Protein AF-A0A4U6C755-F1 (afdb_monomer_lite)

Radius of gyration: 16.99 Å; chains: 1; bounding box: 38×39×52 Å

Secondary structure (DSSP, 8-state):
-TTTTTEEEEEEE--SSHHHHHHHHS-BPPPPPPTT--HHHHHHHHHH-SB-HHHHHHT-S---GGGEEEEES-SSSSSS--HHHHHHHS-HHHHHHHHHHPPTT--EEEEEEGGGGTT--------SSEEEEEEEEPP-

pLDDT: mean 92.5, std 9.1, range [49.5, 98.38]

Structure (mmCIF, N/CA/C/O backbone):
data_AF-A0A4U6C755-F1
#
_entry.id   AF-A0A4U6C755-F1
#
loop_
_atom_site.group_PDB
_atom_site.id
_atom_site.type_symbol
_atom_site.label_atom_id
_atom_site.label_alt_id
_atom_site.label_comp_id
_atom_site.label_asym_id
_atom_site.label_entity_id
_atom_site.label_seq_id
_atom_site.pdbx_PDB_ins_code
_atom_site.Cartn_x
_atom_site.Cartn_y
_atom_site.Cartn_z
_atom_site.occupancy
_atom_site.B_iso_or_equiv
_atom_site.auth_seq_id
_atom_site.auth_comp_id
_atom_site.auth_asym_id
_atom_site.auth_atom_id
_atom_site.pdbx_PDB_model_num
ATOM 1 N N . MET A 1 1 ? 6.845 -23.667 -3.509 1.00 51.22 1 MET A N 1
ATOM 2 C CA . MET A 1 1 ? 6.784 -23.102 -2.150 1.00 51.22 1 MET A CA 1
ATOM 3 C C . MET A 1 1 ? 7.881 -22.062 -1.894 1.00 51.22 1 MET A C 1
ATOM 5 O O . MET A 1 1 ? 7.544 -21.014 -1.381 1.00 51.22 1 MET A O 1
ATOM 9 N N . GLU A 1 2 ? 9.146 -22.249 -2.308 1.00 49.50 2 GLU A N 1
ATOM 10 C CA . GLU A 1 2 ? 10.167 -21.173 -2.190 1.00 49.50 2 GLU A CA 1
ATOM 11 C C . GLU A 1 2 ? 9.994 -20.023 -3.203 1.00 49.50 2 GLU A C 1
ATOM 13 O O . GLU A 1 2 ? 10.245 -18.870 -2.881 1.00 49.50 2 GLU A O 1
ATOM 18 N N . ALA A 1 3 ? 9.504 -20.301 -4.416 1.00 53.12 3 ALA A N 1
ATOM 19 C CA . ALA A 1 3 ? 9.386 -19.285 -5.469 1.00 53.12 3 ALA A CA 1
ATOM 20 C C . ALA A 1 3 ? 8.315 -18.199 -5.214 1.00 53.12 3 ALA A C 1
ATOM 22 O O . ALA A 1 3 ? 8.362 -17.148 -5.850 1.00 53.12 3 ALA A O 1
ATOM 23 N N . GLU A 1 4 ? 7.355 -18.450 -4.320 1.00 57.19 4 GLU A N 1
ATOM 24 C CA . GLU A 1 4 ? 6.281 -17.507 -3.956 1.00 57.19 4 GLU A CA 1
ATOM 25 C C . GLU A 1 4 ? 6.714 -16.560 -2.829 1.00 57.19 4 GLU A C 1
ATOM 27 O O . GLU A 1 4 ? 6.263 -15.421 -2.769 1.00 57.19 4 GLU A O 1
ATOM 32 N N . LEU A 1 5 ? 7.703 -16.959 -2.018 1.00 61.22 5 LEU A N 1
ATOM 33 C CA . LEU A 1 5 ? 8.308 -16.128 -0.967 1.00 61.22 5 LEU A CA 1
ATOM 34 C C . LEU A 1 5 ? 9.158 -14.970 -1.505 1.00 61.22 5 LEU A C 1
ATOM 36 O O . LEU A 1 5 ? 9.731 -14.225 -0.719 1.00 61.22 5 LEU A O 1
ATOM 40 N N . HIS A 1 6 ? 9.229 -14.799 -2.822 1.00 80.38 6 HIS A N 1
ATOM 41 C CA . HIS A 1 6 ? 9.891 -13.672 -3.472 1.00 80.38 6 HIS A CA 1
ATOM 42 C C . HIS A 1 6 ? 8.951 -12.915 -4.412 1.00 80.38 6 HIS A C 1
ATOM 44 O O . HIS A 1 6 ? 9.419 -12.099 -5.201 1.00 80.38 6 HIS A O 1
ATOM 50 N N . ARG A 1 7 ? 7.640 -13.187 -4.383 1.00 93.25 7 ARG A N 1
ATOM 51 C CA . ARG A 1 7 ? 6.689 -12.447 -5.213 1.00 93.25 7 ARG A CA 1
ATOM 52 C C . ARG A 1 7 ? 6.324 -11.111 -4.564 1.00 93.25 7 ARG A C 1
ATOM 54 O O . ARG A 1 7 ? 6.053 -11.035 -3.364 1.00 93.25 7 ARG A O 1
ATOM 61 N N . LEU A 1 8 ? 6.311 -10.072 -5.394 1.00 96.25 8 LEU A N 1
ATOM 62 C CA . LEU A 1 8 ? 5.907 -8.712 -5.066 1.00 96.25 8 LEU A CA 1
ATOM 63 C C . LEU A 1 8 ? 4.718 -8.318 -5.943 1.00 96.25 8 LEU A C 1
ATOM 65 O O . LEU A 1 8 ? 4.760 -8.472 -7.162 1.00 96.25 8 LEU A O 1
ATOM 69 N N . HIS A 1 9 ? 3.675 -7.780 -5.330 1.00 97.31 9 HIS A N 1
ATOM 70 C CA . HIS A 1 9 ? 2.558 -7.143 -6.011 1.00 97.31 9 HIS A CA 1
ATOM 71 C C . HIS A 1 9 ? 2.781 -5.640 -6.012 1.00 97.31 9 HIS A C 1
ATOM 73 O O . HIS A 1 9 ? 3.003 -5.042 -4.961 1.00 97.31 9 HIS A O 1
ATOM 79 N N . VAL A 1 10 ? 2.743 -5.035 -7.195 1.00 98.31 10 VAL A N 1
ATOM 80 C CA . VAL A 1 10 ? 3.083 -3.621 -7.366 1.00 98.31 10 VAL A CA 1
ATOM 81 C C . VAL A 1 10 ? 1.844 -2.833 -7.729 1.00 98.31 10 VAL A C 1
ATOM 83 O O . VAL A 1 10 ? 1.103 -3.204 -8.645 1.00 98.31 10 VAL A O 1
ATOM 86 N N . PHE A 1 11 ? 1.668 -1.712 -7.038 1.00 98.38 11 PHE A N 1
ATOM 87 C CA . PHE A 1 11 ? 0.682 -0.707 -7.375 1.00 98.38 11 PHE A CA 1
ATOM 88 C C . PHE A 1 11 ? 1.317 0.659 -7.575 1.00 98.38 11 PHE A C 1
ATOM 90 O O . PHE A 1 11 ? 2.351 0.993 -6.990 1.00 98.38 11 PHE A O 1
ATOM 97 N N . LEU A 1 12 ? 0.627 1.466 -8.373 1.00 98.19 12 LEU A N 1
ATOM 98 C CA . LEU A 1 12 ? 0.895 2.881 -8.558 1.00 98.19 12 LEU A CA 1
ATOM 99 C C . LEU A 1 12 ? -0.279 3.696 -8.039 1.00 98.19 12 LEU A C 1
ATOM 101 O O . LEU A 1 12 ? -1.433 3.363 -8.299 1.00 98.19 12 LEU A O 1
ATOM 105 N N . ALA A 1 13 ? 0.018 4.790 -7.355 1.00 97.62 13 ALA A N 1
ATOM 106 C CA . ALA A 1 13 ? -0.990 5.706 -6.845 1.00 97.62 13 ALA A CA 1
ATOM 107 C C . ALA A 1 13 ? -0.530 7.164 -6.966 1.00 97.62 13 ALA A C 1
ATOM 109 O O . ALA A 1 13 ? 0.628 7.459 -7.298 1.00 97.62 13 ALA A O 1
ATOM 110 N N . SER A 1 14 ? -1.468 8.069 -6.705 1.00 96.81 14 SER A N 1
ATOM 111 C CA . SER A 1 14 ? -1.259 9.513 -6.737 1.00 96.81 14 SER A CA 1
ATOM 112 C C . SER A 1 14 ? -1.757 10.120 -5.430 1.00 96.81 14 SER A C 1
ATOM 114 O O . SER A 1 14 ? -2.960 10.138 -5.183 1.00 96.81 14 SER A O 1
ATOM 116 N N . PHE A 1 15 ? -0.843 10.651 -4.620 1.00 95.88 15 PHE A N 1
ATOM 117 C CA . PHE A 1 15 ? -1.162 11.305 -3.346 1.00 95.88 15 PHE A CA 1
ATOM 118 C C . PHE A 1 15 ? -0.603 12.725 -3.293 1.00 95.88 15 PHE A C 1
ATOM 120 O O . PHE A 1 15 ? 0.451 12.999 -3.866 1.00 95.88 15 PHE A O 1
ATOM 127 N N . ALA A 1 16 ? -1.282 13.643 -2.603 1.00 94.62 16 ALA A N 1
ATOM 128 C CA . ALA A 1 16 ? -0.829 15.032 -2.511 1.00 94.62 16 ALA A CA 1
ATOM 129 C C . ALA A 1 16 ? 0.465 15.174 -1.687 1.00 94.62 16 ALA A C 1
ATOM 131 O O . ALA A 1 16 ? 1.295 16.030 -1.996 1.00 94.62 16 ALA A O 1
ATOM 132 N N . SER A 1 17 ? 0.660 14.308 -0.692 1.00 94.00 17 SER A N 1
ATOM 133 C CA . SER A 1 17 ? 1.847 14.269 0.160 1.00 94.00 17 SER A CA 1
ATOM 134 C C . SER A 1 17 ? 2.218 12.841 0.573 1.00 94.00 17 SER A C 1
ATOM 136 O O . SER A 1 17 ? 1.414 11.917 0.445 1.00 94.00 17 SER A O 1
ATOM 138 N N . GLU A 1 18 ? 3.432 12.670 1.103 1.00 94.19 18 GLU A N 1
ATOM 139 C CA . GLU A 1 18 ? 3.870 11.414 1.725 1.00 94.19 18 GLU A CA 1
ATOM 140 C C . GLU A 1 18 ? 2.974 11.026 2.907 1.00 94.19 18 GLU A C 1
ATOM 142 O O . GLU A 1 18 ? 2.614 9.861 3.046 1.00 94.19 18 GLU A O 1
ATOM 147 N N . ALA A 1 19 ? 2.538 12.007 3.704 1.00 95.19 19 ALA A N 1
ATOM 148 C CA . ALA A 1 19 ? 1.628 11.776 4.820 1.00 95.19 19 ALA A CA 1
ATOM 149 C C . ALA A 1 19 ? 0.281 11.201 4.355 1.00 95.19 19 ALA A C 1
ATOM 151 O O . ALA A 1 19 ? -0.238 10.291 4.994 1.00 95.19 19 ALA A O 1
ATOM 152 N N . ASP A 1 20 ? -0.258 11.676 3.227 1.00 96.38 20 ASP A N 1
ATOM 153 C CA . ASP A 1 20 ? -1.500 11.132 2.661 1.00 96.38 20 ASP A CA 1
ATOM 154 C C . ASP A 1 20 ? -1.307 9.703 2.135 1.00 96.38 20 ASP A C 1
ATOM 156 O O . ASP A 1 20 ? -2.196 8.865 2.285 1.00 96.38 20 ASP A O 1
ATOM 160 N N . ALA A 1 21 ? -0.145 9.415 1.537 1.00 96.38 21 ALA A N 1
ATOM 161 C CA . ALA A 1 21 ? 0.189 8.071 1.078 1.00 96.38 21 ALA A CA 1
ATOM 162 C C . ALA A 1 21 ? 0.252 7.092 2.257 1.00 96.38 21 ALA A C 1
ATOM 164 O O . ALA A 1 21 ? -0.423 6.067 2.226 1.00 96.38 21 ALA A O 1
ATOM 165 N N . VAL A 1 22 ? 0.984 7.450 3.315 1.00 95.69 22 VAL A N 1
ATOM 166 C CA . VAL A 1 22 ? 1.106 6.662 4.553 1.00 95.69 22 VAL A CA 1
ATOM 167 C C . VAL A 1 22 ? -0.248 6.491 5.244 1.00 95.69 22 VAL A C 1
ATOM 169 O O . VAL A 1 22 ? -0.612 5.382 5.627 1.00 95.69 22 VAL A O 1
ATOM 172 N N . ALA A 1 23 ? -1.046 7.559 5.350 1.00 96.88 23 ALA A N 1
ATOM 173 C CA . ALA A 1 23 ? -2.380 7.495 5.947 1.00 96.88 23 ALA A CA 1
ATOM 174 C C . ALA A 1 23 ? -3.308 6.508 5.218 1.00 96.88 23 ALA A C 1
ATOM 176 O O . ALA A 1 23 ? -4.183 5.894 5.831 1.00 96.88 23 ALA A O 1
ATOM 177 N N . PHE A 1 24 ? -3.119 6.352 3.906 1.00 97.69 24 PHE A N 1
ATOM 178 C CA . PHE A 1 24 ? -3.868 5.400 3.102 1.00 97.69 24 PHE A CA 1
ATOM 179 C C . PHE A 1 24 ? -3.346 3.962 3.250 1.00 97.69 24 PHE A C 1
ATOM 181 O O . PHE A 1 24 ? -4.144 3.034 3.432 1.00 97.69 24 PHE A O 1
ATOM 188 N N . THR A 1 25 ? -2.029 3.767 3.148 1.00 97.06 25 THR A N 1
ATOM 189 C CA . THR A 1 25 ? -1.389 2.445 3.051 1.00 97.06 25 THR A CA 1
ATOM 190 C C . THR A 1 25 ? -1.106 1.778 4.388 1.00 97.06 25 THR A C 1
ATOM 192 O O . THR A 1 25 ? -0.933 0.559 4.406 1.00 97.06 25 THR A O 1
ATOM 195 N N . GLU A 1 26 ? -1.125 2.515 5.497 1.00 95.44 26 GLU A N 1
ATOM 196 C CA . GLU A 1 26 ? -0.835 2.002 6.837 1.00 95.44 26 GLU A CA 1
ATOM 197 C C . GLU A 1 26 ? -2.052 2.049 7.770 1.00 95.44 26 GLU A C 1
ATOM 199 O O . GLU A 1 26 ? -3.020 2.786 7.559 1.00 95.44 26 GLU A O 1
ATOM 204 N N . LYS A 1 27 ? -1.988 1.253 8.844 1.00 95.25 27 LYS A N 1
ATOM 205 C CA . LYS A 1 27 ? -2.990 1.252 9.917 1.00 95.25 27 LYS A CA 1
ATOM 206 C C . LYS A 1 27 ? -2.952 2.581 10.668 1.00 95.25 27 LYS A C 1
ATOM 208 O O . LYS A 1 27 ? -1.915 2.956 11.209 1.00 95.25 27 LYS A O 1
ATOM 213 N N . GLN A 1 28 ? -4.103 3.233 10.770 1.00 95.44 28 GLN A N 1
ATOM 214 C CA . GLN A 1 28 ? -4.280 4.449 11.552 1.00 95.44 28 GLN A CA 1
ATOM 215 C C . GLN A 1 28 ? -4.951 4.101 12.877 1.00 95.44 28 GLN A C 1
ATOM 217 O O . GLN A 1 28 ? -6.092 3.632 12.900 1.00 95.44 28 GLN A O 1
ATOM 222 N N . TRP A 1 29 ? -4.211 4.321 13.963 1.00 95.44 29 TRP A N 1
ATOM 223 C CA . TRP A 1 29 ? -4.651 4.047 15.325 1.00 95.44 29 TRP A CA 1
ATOM 224 C C . TRP A 1 29 ? -5.184 5.318 15.979 1.00 95.44 29 TRP A C 1
ATOM 226 O O . TRP A 1 29 ? -4.470 6.313 16.113 1.00 95.44 29 TRP A O 1
ATOM 236 N N . GLU A 1 30 ? -6.433 5.275 16.415 1.00 94.31 30 GLU A N 1
ATOM 237 C CA . GLU A 1 30 ? -6.999 6.273 17.312 1.00 94.31 30 GLU A CA 1
ATOM 238 C C . GLU A 1 30 ? -6.494 6.045 18.747 1.00 94.31 30 GLU A C 1
ATOM 240 O O . GLU A 1 30 ? -6.269 4.892 19.135 1.00 94.31 30 GLU A O 1
ATOM 245 N N . PRO A 1 31 ? -6.338 7.113 19.553 1.00 94.75 31 PRO A N 1
ATOM 246 C CA . PRO A 1 31 ? -6.049 6.983 20.975 1.00 94.75 31 PRO A CA 1
ATOM 247 C C . PRO A 1 31 ? -7.091 6.107 21.665 1.00 94.75 31 PRO A C 1
ATOM 249 O O . PRO A 1 31 ? -8.282 6.214 21.370 1.00 94.75 31 PRO A O 1
ATOM 252 N N . GLU A 1 32 ? -6.633 5.262 22.583 1.00 95.81 32 GLU A N 1
ATOM 253 C CA . GLU A 1 32 ? -7.522 4.474 23.430 1.00 95.81 32 GLU A CA 1
ATOM 254 C C . GLU A 1 32 ? -8.401 5.409 24.281 1.00 95.81 32 GLU A C 1
ATOM 256 O O . GLU A 1 32 ? -7.893 6.419 24.790 1.00 95.81 32 GLU A O 1
ATOM 261 N N . PRO A 1 33 ? -9.711 5.124 24.417 1.00 95.25 33 PRO A N 1
ATOM 262 C CA . PRO A 1 33 ? -10.579 5.862 25.324 1.00 95.25 33 PRO A CA 1
ATOM 263 C C . PRO A 1 33 ? -1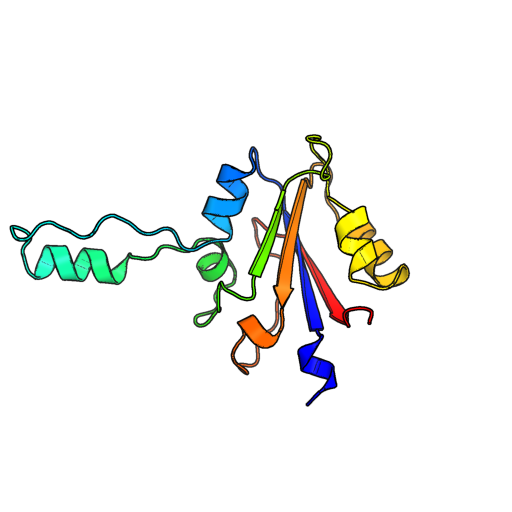0.041 5.845 26.764 1.00 95.25 33 PRO A C 1
ATOM 265 O O . PRO A 1 33 ? -9.394 4.889 27.185 1.00 95.25 33 PRO A O 1
ATOM 268 N N . GLY A 1 34 ? -10.306 6.913 27.523 1.00 95.12 34 GLY A N 1
ATOM 269 C CA . GLY A 1 34 ? -9.914 7.000 28.933 1.00 95.12 34 GLY A CA 1
ATOM 270 C C . GLY A 1 34 ? -10.643 5.984 29.818 1.00 95.12 34 GLY A C 1
ATOM 271 O O . GLY A 1 34 ? -11.642 5.393 29.413 1.00 95.12 34 GLY A O 1
ATOM 272 N N . GLU A 1 35 ? -10.174 5.815 31.058 1.00 93.19 35 GLU A N 1
ATOM 273 C CA . GLU A 1 35 ? -10.770 4.888 32.039 1.00 93.19 35 GLU A CA 1
ATOM 274 C C . GLU A 1 35 ? -12.235 5.222 32.376 1.00 93.19 35 GLU A C 1
ATOM 276 O O . GLU A 1 35 ? -12.970 4.383 32.895 1.00 93.19 35 GLU A O 1
ATOM 281 N N . GLU A 1 36 ? -12.663 6.455 32.106 1.00 95.94 36 GLU A N 1
ATOM 282 C CA . GLU A 1 36 ? -14.034 6.926 32.279 1.00 95.94 36 GLU A CA 1
ATOM 283 C C . GLU A 1 36 ? -15.002 6.510 31.159 1.00 95.94 36 GLU A C 1
ATOM 285 O O . GLU A 1 36 ? -16.205 6.741 31.302 1.00 95.94 36 GLU A O 1
ATOM 290 N N . ALA A 1 37 ? -14.503 5.935 30.060 1.00 94.69 37 ALA A N 1
ATOM 291 C CA . ALA A 1 37 ? -15.336 5.483 28.953 1.00 94.69 37 ALA A CA 1
ATOM 292 C C . ALA A 1 37 ? -16.227 4.308 29.375 1.00 94.69 37 ALA A C 1
ATOM 294 O O . ALA A 1 37 ? -15.821 3.407 30.110 1.00 94.69 37 ALA A O 1
ATOM 295 N N . SER A 1 38 ? -17.461 4.308 28.885 1.00 96.56 38 SER A N 1
ATOM 296 C CA . SER A 1 38 ? -18.362 3.171 29.035 1.00 96.56 38 SER A CA 1
ATOM 297 C C . SER A 1 38 ? -17.929 1.986 28.166 1.00 96.56 38 SER A C 1
ATOM 299 O O . SER A 1 38 ? -17.279 2.153 27.133 1.00 96.56 38 SER A O 1
ATOM 301 N N . ASP A 1 39 ? -18.376 0.782 28.535 1.00 96.50 39 ASP A N 1
ATOM 302 C CA . ASP A 1 39 ? -18.149 -0.434 27.742 1.00 96.50 39 ASP A CA 1
ATOM 303 C C . ASP A 1 39 ? -18.654 -0.288 26.289 1.00 96.50 39 ASP A C 1
ATOM 305 O O . ASP A 1 39 ? -18.051 -0.820 25.361 1.00 96.50 39 ASP A O 1
ATOM 309 N N . GLU A 1 40 ? -19.750 0.453 26.072 1.00 96.81 40 GLU A N 1
ATOM 310 C CA . GLU A 1 40 ? -20.314 0.706 24.737 1.00 96.81 40 GLU A CA 1
ATOM 311 C C . GLU A 1 40 ? -19.425 1.639 23.900 1.00 96.81 40 GLU A C 1
ATOM 313 O O . GLU A 1 40 ? -19.212 1.400 22.706 1.00 96.81 40 GLU A O 1
ATOM 318 N N . GLU A 1 41 ? -18.866 2.679 24.524 1.00 95.62 41 GLU A N 1
ATOM 319 C CA . GLU A 1 41 ? -17.908 3.578 23.877 1.00 95.62 41 GLU A CA 1
ATOM 320 C C . GLU A 1 41 ? -16.620 2.836 23.511 1.00 95.62 41 GLU A C 1
ATOM 322 O O . GLU A 1 41 ? -16.118 2.998 22.395 1.00 95.62 41 GLU A O 1
ATOM 327 N N . TYR A 1 42 ? -16.126 1.977 24.408 1.00 95.44 42 TYR A N 1
ATOM 328 C CA . TYR A 1 42 ? -14.934 1.169 24.161 1.00 95.44 42 TYR A CA 1
ATOM 329 C C . TYR A 1 42 ? -15.160 0.166 23.020 1.00 95.44 42 TYR A C 1
ATOM 331 O O . TYR A 1 42 ? -14.378 0.132 22.072 1.00 95.44 42 TYR A O 1
ATOM 339 N N . ALA A 1 43 ? -16.277 -0.570 23.027 1.00 96.19 43 ALA A N 1
ATOM 340 C CA . ALA A 1 43 ? -16.612 -1.520 21.963 1.00 96.19 43 ALA A CA 1
ATOM 341 C C . ALA A 1 43 ? -16.773 -0.841 20.589 1.00 96.19 43 ALA A C 1
ATOM 343 O O . ALA A 1 43 ? -16.337 -1.369 19.567 1.00 96.19 43 ALA A O 1
ATOM 344 N N . THR A 1 44 ? -17.363 0.359 20.552 1.00 95.62 44 THR A N 1
ATOM 345 C CA . THR A 1 44 ? -17.487 1.148 19.313 1.00 95.62 44 THR A CA 1
ATOM 346 C C . THR A 1 44 ? -16.124 1.622 18.801 1.00 95.62 44 THR A C 1
ATOM 348 O O . THR A 1 44 ? -15.913 1.728 17.591 1.00 95.62 44 THR A O 1
ATOM 351 N N . TRP A 1 45 ? -15.189 1.932 19.702 1.00 96.12 45 TRP A N 1
ATOM 352 C CA . TRP A 1 45 ? -13.810 2.250 19.340 1.00 96.12 45 TRP A CA 1
ATOM 353 C C . TRP A 1 45 ? -13.066 1.021 18.802 1.00 96.12 45 TRP A C 1
ATOM 355 O O . TRP A 1 45 ? -12.428 1.135 17.757 1.00 96.12 45 TRP A O 1
ATOM 365 N N . GLU A 1 46 ? -13.210 -0.151 19.427 1.00 95.12 46 GLU A N 1
ATOM 366 C CA . GLU A 1 46 ? -12.600 -1.403 18.948 1.00 95.12 4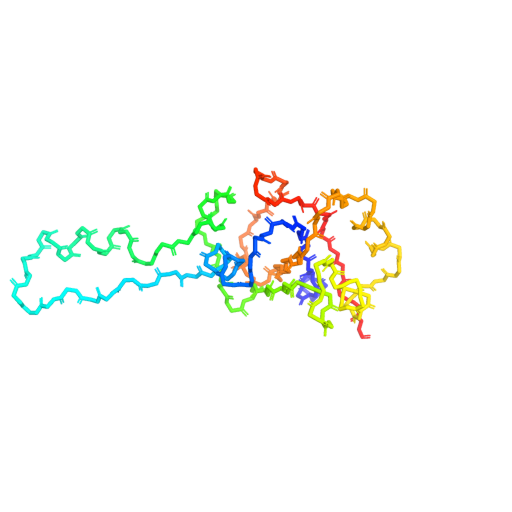6 GLU A CA 1
ATOM 367 C C . GLU A 1 46 ? -13.090 -1.794 17.546 1.00 95.12 46 GLU A C 1
ATOM 369 O O . GLU A 1 46 ? -12.295 -2.230 16.716 1.00 95.12 46 GLU A O 1
ATOM 374 N N . ASP A 1 47 ? -14.377 -1.600 17.242 1.00 94.00 47 ASP A N 1
ATOM 375 C CA . ASP A 1 47 ? -14.947 -1.956 15.932 1.00 94.00 47 ASP A CA 1
ATOM 376 C C . ASP A 1 47 ? -14.358 -1.126 14.774 1.00 94.00 47 ASP A C 1
ATOM 378 O O . ASP A 1 47 ? -14.219 -1.611 13.648 1.00 94.00 47 ASP A O 1
ATOM 382 N N . ARG A 1 48 ? -13.960 0.126 15.044 1.00 92.81 48 ARG A N 1
ATOM 383 C CA . ARG A 1 48 ? -13.424 1.051 14.027 1.00 92.81 48 ARG A CA 1
ATOM 384 C C . ARG A 1 48 ? -11.901 1.209 14.044 1.00 92.81 48 ARG A C 1
ATOM 386 O O . ARG A 1 48 ? -11.368 1.823 13.117 1.00 92.81 48 ARG A O 1
ATOM 393 N N . ASN A 1 49 ? -11.207 0.673 15.053 1.00 93.69 49 ASN A N 1
ATOM 394 C CA . ASN A 1 49 ? -9.777 0.888 15.278 1.00 93.69 49 ASN A CA 1
ATOM 395 C C . ASN A 1 49 ? -8.965 -0.430 15.236 1.00 93.69 49 ASN A C 1
ATOM 397 O O . ASN A 1 49 ? -9.267 -1.356 15.983 1.00 93.69 49 ASN A O 1
ATOM 401 N N . PRO A 1 50 ? -7.900 -0.541 14.417 1.00 94.19 50 PRO A N 1
ATOM 402 C CA . PRO A 1 50 ? -7.374 0.481 13.523 1.00 94.19 50 PRO A CA 1
ATOM 403 C C . PRO A 1 50 ? -8.191 0.608 12.241 1.00 94.19 50 PRO A C 1
ATOM 405 O O . PRO A 1 50 ? -8.613 -0.385 11.637 1.00 94.19 50 PRO A O 1
ATOM 408 N N . SER A 1 51 ? -8.308 1.841 11.754 1.00 94.44 51 SER A N 1
ATOM 409 C CA . SER A 1 51 ? -8.766 2.066 10.387 1.00 94.44 51 SER A CA 1
ATOM 410 C C . SER A 1 51 ? -7.614 1.806 9.411 1.00 94.44 51 SER A C 1
ATOM 412 O O . SER A 1 51 ? -6.446 2.050 9.713 1.00 94.44 51 SER A O 1
ATOM 414 N N . TRP A 1 52 ? -7.922 1.255 8.238 1.00 96.06 52 TRP A N 1
ATOM 415 C CA . TRP A 1 52 ? -6.916 1.005 7.206 1.00 96.06 52 TRP A CA 1
ATOM 416 C C . TRP A 1 52 ? -7.550 1.072 5.820 1.00 96.06 52 TRP A C 1
ATOM 418 O O . TRP A 1 52 ? -8.165 0.108 5.355 1.00 96.06 52 TRP A O 1
ATOM 428 N N . LEU A 1 53 ? -7.423 2.231 5.171 1.00 96.69 53 LEU A N 1
ATOM 429 C CA . LEU A 1 53 ? -8.122 2.533 3.920 1.00 96.69 53 LEU A CA 1
ATOM 430 C C . LEU A 1 53 ? -7.716 1.591 2.788 1.00 96.69 53 LEU A C 1
ATOM 432 O O . LEU A 1 53 ? -8.596 1.029 2.140 1.00 96.69 53 LEU A O 1
ATOM 436 N N . MET A 1 54 ? -6.416 1.343 2.606 1.00 97.25 54 MET A N 1
ATOM 437 C CA . MET A 1 54 ? -5.934 0.429 1.571 1.00 97.25 54 MET A CA 1
ATOM 438 C C . MET A 1 54 ? -6.523 -0.977 1.721 1.00 97.25 54 MET A C 1
ATOM 440 O O . MET A 1 54 ? -7.018 -1.541 0.748 1.00 97.25 54 MET A O 1
ATOM 444 N N . ARG A 1 55 ? -6.524 -1.543 2.936 1.00 95.69 55 ARG A N 1
ATOM 445 C CA . ARG A 1 55 ? -7.097 -2.875 3.189 1.00 95.69 55 ARG A CA 1
ATOM 446 C C . ARG A 1 55 ? -8.597 -2.912 2.888 1.00 95.69 55 ARG A C 1
ATOM 448 O O . ARG A 1 55 ? -9.069 -3.848 2.242 1.00 95.69 55 ARG A O 1
ATOM 455 N N . THR A 1 56 ? -9.329 -1.889 3.329 1.00 94.88 56 THR A N 1
ATOM 456 C CA . THR A 1 56 ? -10.763 -1.746 3.049 1.00 94.88 56 THR A CA 1
ATOM 457 C C . THR A 1 56 ? -11.027 -1.664 1.548 1.00 94.88 56 THR A C 1
ATOM 459 O O . THR A 1 56 ? -11.912 -2.352 1.045 1.00 94.88 56 THR A O 1
ATOM 462 N N . GLU A 1 57 ? -10.239 -0.875 0.818 1.00 96.62 57 GLU A N 1
ATOM 463 C CA . GLU A 1 57 ? -10.402 -0.676 -0.623 1.00 96.62 57 GLU A CA 1
ATOM 464 C C . GLU A 1 57 ? -10.046 -1.928 -1.439 1.00 96.62 57 GLU A C 1
ATOM 466 O O . GLU A 1 57 ? -10.716 -2.241 -2.423 1.00 96.62 57 GLU A O 1
ATOM 471 N N . LEU A 1 58 ? -9.046 -2.693 -0.996 1.00 95.50 58 LEU A N 1
ATOM 472 C CA . LEU A 1 58 ? -8.728 -4.008 -1.555 1.00 95.50 58 LEU A CA 1
ATOM 473 C C . LEU A 1 58 ? -9.848 -5.034 -1.318 1.00 95.50 58 LEU A C 1
ATOM 475 O O . LEU A 1 58 ? -9.913 -6.037 -2.026 1.00 95.50 58 LEU A O 1
ATOM 479 N N . GLY A 1 59 ? -10.722 -4.810 -0.332 1.00 94.00 59 GLY A N 1
ATOM 480 C CA . GLY A 1 59 ? -11.773 -5.756 0.043 1.00 94.00 59 GLY A CA 1
ATOM 481 C C . GLY A 1 59 ? -11.223 -7.055 0.634 1.00 94.00 59 GLY A C 1
ATOM 482 O O . GLY A 1 59 ? -11.870 -8.098 0.527 1.00 94.00 59 GLY A O 1
ATOM 483 N N . PHE A 1 60 ? -10.026 -7.011 1.230 1.00 90.50 60 PHE A N 1
ATOM 484 C C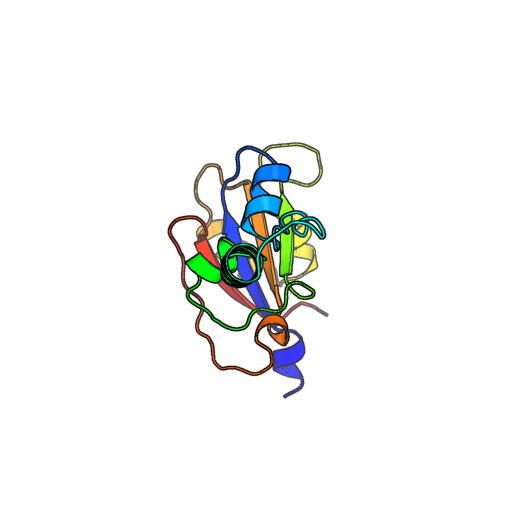A . PHE A 1 60 ? -9.348 -8.187 1.764 1.00 90.50 60 PHE A CA 1
ATOM 485 C C . PHE A 1 60 ? -9.242 -8.135 3.285 1.00 90.50 60 PHE A C 1
ATOM 487 O O . PHE A 1 60 ? -8.784 -7.152 3.863 1.00 90.50 60 PHE A O 1
ATOM 494 N N . THR A 1 61 ? -9.686 -9.193 3.960 1.00 84.88 61 THR A N 1
ATOM 495 C CA . THR A 1 61 ? -9.828 -9.183 5.420 1.00 84.88 61 THR A CA 1
ATOM 496 C C . THR A 1 61 ? -8.496 -9.299 6.149 1.00 84.88 61 THR A C 1
ATOM 498 O O . THR A 1 61 ? -8.335 -8.655 7.186 1.00 84.88 61 THR A O 1
ATOM 501 N N . TYR A 1 62 ? -7.546 -10.062 5.607 1.00 89.81 62 TYR A N 1
ATOM 502 C CA . TYR A 1 62 ? -6.245 -10.313 6.219 1.00 89.81 62 TYR A CA 1
ATOM 503 C C . TYR A 1 62 ? -5.134 -9.657 5.404 1.00 89.81 62 TYR A C 1
ATOM 505 O O . TYR A 1 62 ? -4.814 -10.126 4.329 1.00 89.81 62 TYR A O 1
ATOM 513 N N . LEU A 1 63 ? -4.512 -8.598 5.904 1.00 94.25 63 LEU A N 1
ATOM 514 C CA . LEU A 1 63 ? -3.328 -8.029 5.267 1.00 94.25 63 LEU A CA 1
ATOM 515 C C . LEU A 1 63 ? -2.314 -7.712 6.356 1.00 94.25 63 LEU A C 1
ATOM 517 O O . LEU A 1 63 ? -2.648 -7.033 7.327 1.00 94.25 63 LEU A O 1
ATOM 521 N N . ASP A 1 64 ? -1.100 -8.227 6.227 1.00 94.81 64 ASP A N 1
ATOM 522 C CA . ASP A 1 64 ? -0.032 -7.943 7.178 1.00 94.81 64 ASP A CA 1
ATOM 523 C C . ASP A 1 64 ? 0.746 -6.695 6.741 1.00 94.81 64 ASP A C 1
ATOM 525 O O . ASP A 1 64 ? 1.358 -6.662 5.671 1.00 94.81 64 ASP A O 1
ATOM 529 N N . SER A 1 65 ? 0.677 -5.652 7.571 1.00 93.50 65 SER A N 1
ATOM 530 C CA . SER A 1 65 ? 1.271 -4.338 7.311 1.00 93.50 65 SER A CA 1
ATOM 531 C C . SER A 1 65 ? 2.795 -4.384 7.256 1.00 93.50 65 SER A C 1
ATOM 533 O O . SER A 1 65 ? 3.384 -3.584 6.539 1.00 93.50 65 SER A O 1
ATOM 535 N N . ASP A 1 66 ? 3.429 -5.343 7.936 1.00 94.94 66 ASP A N 1
ATOM 536 C CA . ASP A 1 66 ? 4.895 -5.465 7.979 1.00 94.94 66 ASP A CA 1
ATOM 537 C C . ASP A 1 66 ? 5.494 -5.863 6.615 1.00 94.94 66 ASP A C 1
ATOM 539 O O . ASP A 1 66 ? 6.703 -5.783 6.397 1.00 94.94 66 ASP A O 1
ATOM 543 N N . PHE A 1 67 ? 4.640 -6.299 5.686 1.00 95.25 67 PHE A N 1
ATOM 544 C CA . PHE A 1 67 ? 4.990 -6.739 4.338 1.00 95.25 67 PHE A CA 1
ATOM 545 C C . PHE A 1 67 ? 4.449 -5.808 3.242 1.00 95.25 67 PHE A C 1
ATOM 547 O O . PHE A 1 67 ? 4.422 -6.190 2.066 1.00 95.25 67 PHE A O 1
ATOM 554 N N . VAL A 1 68 ? 4.022 -4.600 3.619 1.00 96.56 68 VAL A N 1
ATOM 555 C CA . VAL A 1 68 ? 3.596 -3.535 2.708 1.00 96.56 68 VAL A CA 1
ATOM 556 C C . VAL A 1 68 ? 4.603 -2.392 2.786 1.00 96.56 68 VAL A C 1
ATOM 558 O O . VAL A 1 68 ? 4.879 -1.871 3.859 1.00 96.56 68 VAL A O 1
ATOM 561 N N . GLU A 1 69 ? 5.128 -1.970 1.642 1.00 97.00 69 GLU A N 1
ATOM 562 C CA . GLU A 1 69 ? 6.028 -0.822 1.542 1.00 97.00 69 GLU A CA 1
ATOM 563 C C . GLU A 1 69 ? 5.364 0.306 0.750 1.00 97.00 69 GLU A C 1
ATOM 565 O O . GLU A 1 69 ? 4.752 0.068 -0.294 1.00 97.00 69 GLU A O 1
ATOM 570 N N . THR A 1 70 ? 5.538 1.542 1.218 1.00 97.12 70 THR A N 1
ATOM 571 C CA . THR A 1 70 ? 5.037 2.757 0.559 1.00 97.12 70 THR A CA 1
ATOM 572 C C . THR A 1 70 ? 6.207 3.662 0.216 1.00 97.12 70 THR A C 1
ATOM 574 O O . THR A 1 70 ? 6.982 4.037 1.090 1.00 97.12 70 THR A O 1
ATOM 577 N N . ILE A 1 71 ? 6.347 4.015 -1.060 1.00 96.62 71 ILE A N 1
ATOM 578 C CA . ILE A 1 71 ? 7.434 4.863 -1.551 1.00 96.62 71 ILE A CA 1
ATOM 579 C C . ILE A 1 71 ? 6.810 6.041 -2.287 1.00 96.62 71 ILE A C 1
ATOM 581 O O . ILE A 1 71 ? 6.416 5.917 -3.449 1.00 96.62 71 ILE A O 1
ATOM 585 N N . TRP A 1 72 ? 6.708 7.175 -1.595 1.00 95.88 72 TRP A N 1
ATOM 586 C CA . TRP A 1 72 ? 6.194 8.424 -2.148 1.00 95.88 72 TRP A CA 1
ATOM 587 C C . TRP A 1 72 ? 7.322 9.283 -2.736 1.00 95.88 72 TRP A C 1
ATOM 589 O O . TRP A 1 72 ? 8.393 9.439 -2.148 1.00 95.88 72 TRP A O 1
ATOM 599 N N . GLY A 1 73 ? 7.066 9.869 -3.903 1.00 93.62 73 GLY A N 1
ATOM 600 C CA . GLY A 1 73 ? 8.027 10.677 -4.644 1.00 93.62 73 GLY A CA 1
ATOM 601 C C . GLY A 1 73 ? 9.120 9.847 -5.316 1.00 93.62 73 GLY A C 1
ATOM 602 O O . GLY A 1 73 ? 9.144 8.619 -5.252 1.00 93.62 73 GLY A O 1
ATOM 603 N N . ASP A 1 74 ? 10.047 10.525 -5.992 1.00 88.38 74 ASP A N 1
ATOM 604 C CA . ASP A 1 74 ? 11.092 9.878 -6.798 1.00 88.38 74 ASP A CA 1
ATOM 605 C C . ASP A 1 74 ? 12.400 9.605 -6.032 1.00 88.38 74 ASP A C 1
ATOM 607 O O . ASP A 1 74 ? 13.401 9.192 -6.620 1.00 88.38 74 ASP A O 1
ATOM 611 N N . GLY A 1 75 ? 12.399 9.837 -4.717 1.00 77.81 75 GLY A N 1
ATOM 612 C CA . GLY A 1 75 ? 13.581 9.755 -3.857 1.00 77.81 75 GLY A CA 1
ATOM 613 C C . GLY A 1 75 ? 14.493 10.989 -3.899 1.00 77.81 75 GLY A C 1
ATOM 614 O O . GLY A 1 75 ? 15.480 11.022 -3.169 1.00 77.81 75 GLY A O 1
ATOM 615 N N . GLU A 1 76 ? 14.173 12.007 -4.705 1.00 78.38 76 GLU A N 1
ATOM 616 C CA . GLU A 1 76 ? 14.885 13.296 -4.769 1.00 78.38 76 GLU A CA 1
ATOM 617 C C . GLU A 1 76 ? 13.984 14.476 -4.358 1.00 78.38 76 GLU A C 1
ATOM 619 O O . GLU A 1 76 ? 14.295 15.637 -4.621 1.00 78.38 76 GLU A O 1
ATOM 624 N N . GLY A 1 77 ? 12.851 14.186 -3.709 1.00 68.69 77 GLY A N 1
ATOM 625 C CA . GLY A 1 77 ? 11.877 15.190 -3.276 1.00 68.69 77 GLY A CA 1
ATOM 626 C C . GLY A 1 77 ? 11.021 15.760 -4.410 1.00 68.69 77 GLY A C 1
ATOM 627 O O . GLY A 1 77 ? 10.412 16.816 -4.234 1.00 68.69 77 GLY A O 1
ATOM 628 N N . ARG A 1 78 ? 10.970 15.098 -5.578 1.00 75.56 78 ARG A N 1
ATOM 629 C CA . ARG A 1 78 ? 10.119 15.513 -6.702 1.00 75.56 78 ARG A CA 1
ATOM 630 C C . ARG A 1 78 ? 8.867 14.647 -6.804 1.00 75.56 78 ARG A C 1
ATOM 632 O O . ARG A 1 78 ? 8.851 13.471 -6.442 1.00 75.56 78 ARG A O 1
ATOM 639 N N . SER A 1 79 ? 7.820 15.245 -7.367 1.00 75.00 79 SER A N 1
ATOM 640 C CA . SER A 1 79 ? 6.548 14.590 -7.670 1.00 75.00 79 SER A CA 1
ATOM 641 C C . SER A 1 79 ? 6.702 13.664 -8.881 1.00 75.00 79 SER A C 1
ATOM 643 O O . SER A 1 79 ? 6.510 14.075 -10.025 1.00 75.00 79 SER A O 1
ATOM 645 N N . GLY A 1 80 ? 7.081 12.416 -8.633 1.00 90.62 80 GLY A N 1
ATOM 646 C CA . GLY A 1 80 ? 7.176 11.370 -9.645 1.00 90.62 80 GLY A CA 1
ATOM 647 C C . GLY A 1 80 ? 7.355 10.004 -8.998 1.00 90.62 80 GLY A C 1
ATOM 648 O O . GLY A 1 80 ? 7.694 9.911 -7.828 1.00 90.62 80 GLY A O 1
ATOM 649 N N . VAL A 1 81 ? 7.098 8.936 -9.746 1.00 95.56 81 VAL A N 1
ATOM 650 C CA . VAL A 1 81 ? 7.286 7.563 -9.258 1.00 95.56 81 VAL A CA 1
ATOM 651 C C . VAL A 1 81 ? 8.782 7.249 -9.132 1.00 95.56 81 VAL A C 1
ATOM 653 O O . VAL A 1 81 ? 9.551 7.509 -10.063 1.00 95.56 81 VAL A O 1
ATOM 656 N N . ASN A 1 82 ? 9.199 6.618 -8.029 1.00 96.38 82 ASN A N 1
ATOM 657 C CA . ASN A 1 82 ? 10.577 6.155 -7.836 1.00 96.38 82 ASN A CA 1
ATOM 658 C C . ASN A 1 82 ? 10.911 4.907 -8.673 1.00 96.38 82 ASN A C 1
ATOM 660 O O . ASN A 1 82 ? 11.112 3.804 -8.163 1.00 96.38 82 ASN A O 1
ATOM 664 N N . TRP A 1 83 ? 11.018 5.071 -9.989 1.00 95.44 83 TRP A N 1
ATOM 665 C CA . TRP A 1 83 ? 11.353 3.965 -10.889 1.00 95.44 83 TRP A CA 1
ATOM 666 C C . TRP A 1 83 ? 12.720 3.339 -10.615 1.00 95.44 83 TRP A C 1
ATOM 668 O O . TRP A 1 83 ? 12.933 2.180 -10.955 1.00 95.44 83 TRP A O 1
ATOM 678 N N . ARG A 1 84 ? 13.649 4.097 -10.020 1.00 95.31 84 ARG A N 1
ATOM 679 C CA . ARG A 1 84 ? 14.962 3.580 -9.627 1.00 95.31 84 ARG A CA 1
ATOM 680 C C . ARG A 1 84 ? 14.831 2.567 -8.494 1.00 95.31 84 ARG A C 1
ATOM 682 O O . ARG A 1 84 ? 15.513 1.550 -8.530 1.00 95.31 84 ARG A O 1
ATOM 689 N N . TYR A 1 85 ? 13.944 2.827 -7.533 1.00 95.56 85 TYR A N 1
ATOM 690 C CA . TYR A 1 85 ? 13.616 1.870 -6.481 1.00 95.56 85 TYR A CA 1
ATOM 691 C C . TYR A 1 85 ? 13.018 0.596 -7.072 1.00 95.56 85 TYR A C 1
ATOM 693 O O . TYR A 1 85 ? 13.536 -0.490 -6.830 1.00 95.56 85 TYR A O 1
ATOM 701 N N . LEU A 1 86 ? 12.006 0.728 -7.935 1.00 96.19 86 LEU A N 1
ATOM 702 C CA . LEU A 1 86 ? 11.373 -0.436 -8.558 1.00 96.19 86 LEU A CA 1
ATOM 703 C C . LEU A 1 86 ? 12.366 -1.264 -9.393 1.00 96.19 86 LEU A C 1
ATOM 705 O O . LEU A 1 86 ? 12.387 -2.485 -9.289 1.00 96.19 86 LEU A O 1
ATOM 709 N N . ALA A 1 87 ? 13.246 -0.604 -10.152 1.00 96.00 87 ALA A N 1
ATOM 710 C CA . ALA A 1 87 ? 14.295 -1.262 -10.935 1.00 96.00 87 ALA A CA 1
ATOM 711 C C . ALA A 1 87 ? 15.394 -1.925 -10.091 1.00 96.00 87 ALA A C 1
ATOM 713 O O . ALA A 1 87 ? 16.177 -2.705 -10.620 1.00 96.00 87 ALA A O 1
ATOM 714 N N . SER A 1 88 ? 15.475 -1.620 -8.793 1.00 95.00 88 SER A N 1
ATOM 715 C CA . SER A 1 88 ? 16.343 -2.355 -7.866 1.00 95.00 88 SER A CA 1
ATOM 716 C C . SER A 1 88 ? 15.715 -3.665 -7.381 1.00 95.00 88 SER A C 1
ATOM 718 O O . SER A 1 88 ? 16.417 -4.508 -6.828 1.00 95.00 88 SER A O 1
ATOM 720 N N . LEU A 1 89 ? 14.402 -3.832 -7.580 1.00 94.94 89 LEU A N 1
ATOM 721 C CA . LEU A 1 89 ? 13.629 -4.977 -7.108 1.00 94.94 89 LEU A CA 1
ATOM 722 C C . LEU A 1 89 ? 13.228 -5.937 -8.227 1.00 94.94 89 LEU A C 1
ATOM 724 O O . LEU A 1 89 ? 13.076 -7.120 -7.943 1.00 94.94 89 LEU A O 1
ATOM 728 N N . LEU A 1 90 ? 13.008 -5.447 -9.449 1.00 95.62 90 LEU A N 1
ATOM 729 C CA . LEU A 1 90 ? 12.411 -6.208 -10.551 1.00 95.62 90 LEU A CA 1
ATOM 730 C C . LEU A 1 90 ? 13.283 -6.200 -11.809 1.00 95.62 90 LEU A C 1
ATOM 732 O O . LEU A 1 90 ? 14.125 -5.317 -11.991 1.00 95.62 90 LEU A O 1
ATOM 736 N N . ASP A 1 91 ? 13.013 -7.150 -12.704 1.00 95.12 91 ASP A N 1
ATOM 737 C CA . ASP A 1 91 ? 13.629 -7.193 -14.026 1.00 95.12 91 ASP A CA 1
ATOM 738 C C . ASP A 1 91 ? 13.189 -5.996 -14.900 1.00 95.12 91 ASP A C 1
ATOM 740 O O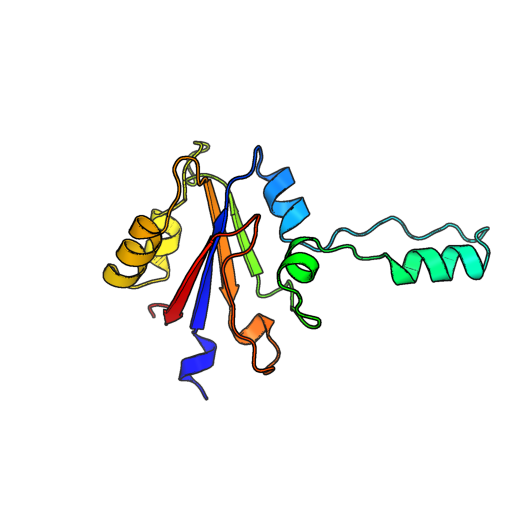 . ASP A 1 91 ? 12.085 -5.465 -14.737 1.00 95.12 91 ASP A O 1
ATOM 744 N N . PRO A 1 92 ? 14.021 -5.547 -15.864 1.00 95.88 92 PRO A N 1
ATOM 745 C CA . PRO A 1 92 ? 13.717 -4.371 -16.682 1.00 95.88 92 PRO A CA 1
ATOM 746 C C . PRO A 1 92 ? 12.390 -4.435 -17.452 1.00 95.88 92 PRO A C 1
ATOM 748 O O . PRO A 1 92 ? 11.743 -3.398 -17.613 1.00 95.88 92 PRO A O 1
ATOM 751 N N . ASP A 1 93 ? 11.983 -5.622 -17.906 1.00 96.44 93 ASP A N 1
ATOM 752 C CA . ASP A 1 93 ? 10.729 -5.815 -18.644 1.00 96.44 93 ASP A CA 1
ATOM 753 C C . ASP A 1 93 ? 9.505 -5.611 -17.731 1.00 96.44 93 ASP A C 1
ATOM 755 O O . ASP A 1 93 ? 8.573 -4.898 -18.105 1.00 96.44 93 ASP A O 1
ATOM 759 N N . ASP A 1 94 ? 9.556 -6.106 -16.490 1.00 96.50 94 ASP A N 1
ATOM 760 C CA . ASP A 1 94 ? 8.507 -5.915 -15.476 1.00 96.50 94 ASP A CA 1
ATOM 761 C C . ASP A 1 94 ? 8.389 -4.435 -15.062 1.00 96.50 94 ASP A C 1
ATOM 763 O O . ASP A 1 94 ? 7.297 -3.883 -14.887 1.00 96.50 94 ASP A O 1
ATOM 767 N N . VAL A 1 95 ? 9.527 -3.735 -14.954 1.00 97.12 95 VAL A N 1
ATOM 768 C CA . VAL A 1 95 ? 9.548 -2.282 -14.713 1.00 97.12 95 VAL A CA 1
ATOM 769 C C . VAL A 1 95 ? 8.914 -1.532 -15.885 1.00 97.12 95 VAL A C 1
ATOM 771 O O . VAL A 1 95 ? 8.196 -0.549 -15.673 1.00 97.12 95 VAL A O 1
ATOM 774 N N . ALA A 1 96 ? 9.184 -1.956 -17.122 1.00 96.62 96 ALA A N 1
ATOM 775 C CA . ALA A 1 96 ? 8.596 -1.355 -18.314 1.00 96.62 96 ALA A CA 1
ATOM 776 C C . ALA A 1 96 ? 7.075 -1.567 -18.364 1.00 96.62 96 ALA A C 1
ATOM 778 O O . ALA A 1 96 ? 6.353 -0.629 -18.715 1.00 96.62 96 ALA A O 1
ATOM 779 N N . GLU A 1 97 ? 6.583 -2.733 -17.940 1.00 96.06 97 GLU A N 1
ATOM 780 C CA . GLU A 1 97 ? 5.150 -3.004 -17.781 1.00 96.06 97 GLU A CA 1
ATOM 781 C C . GLU A 1 97 ? 4.508 -2.039 -16.774 1.00 96.06 97 GLU A C 1
ATOM 783 O O . GLU A 1 97 ? 3.536 -1.351 -17.102 1.00 96.06 97 GLU A O 1
ATOM 788 N N . CYS A 1 98 ? 5.113 -1.876 -15.592 1.00 96.69 98 CYS A N 1
ATOM 789 C CA . CYS A 1 98 ? 4.633 -0.923 -14.587 1.00 96.69 98 CYS A CA 1
ATOM 790 C C . CYS A 1 98 ? 4.619 0.521 -15.120 1.00 96.69 98 CYS A C 1
ATOM 792 O O . CYS A 1 98 ? 3.666 1.267 -14.893 1.00 96.69 98 CYS A O 1
ATOM 794 N N . ARG A 1 99 ? 5.649 0.924 -15.876 1.00 96.00 99 ARG A N 1
ATOM 795 C CA . ARG A 1 99 ? 5.700 2.246 -16.528 1.00 96.00 99 ARG A CA 1
ATOM 796 C C . ARG A 1 99 ? 4.586 2.432 -17.553 1.00 96.00 99 ARG A C 1
ATOM 798 O O . ARG A 1 99 ? 4.052 3.532 -17.650 1.00 96.00 99 ARG A O 1
ATOM 805 N N . GLY A 1 100 ? 4.244 1.386 -18.303 1.00 94.94 100 GLY A N 1
ATOM 806 C CA . GLY A 1 100 ? 3.147 1.405 -19.271 1.00 94.94 100 GLY A CA 1
ATOM 807 C C . GLY A 1 100 ? 1.767 1.544 -18.622 1.00 94.94 100 GLY A C 1
ATOM 808 O O . GLY A 1 100 ? 0.876 2.146 -19.218 1.00 94.94 100 GLY A O 1
ATOM 809 N N . ALA A 1 101 ? 1.604 1.037 -17.396 1.00 93.06 101 ALA A N 1
ATOM 810 C CA . ALA A 1 101 ? 0.369 1.149 -16.618 1.00 93.06 101 ALA A CA 1
ATOM 811 C C . ALA A 1 101 ? 0.220 2.488 -15.866 1.00 93.06 101 ALA A C 1
ATOM 813 O O . ALA A 1 101 ? -0.878 2.820 -15.415 1.00 93.06 101 ALA A O 1
ATOM 814 N N . ALA A 1 102 ? 1.302 3.256 -15.707 1.00 92.81 102 ALA A N 1
ATOM 815 C CA . ALA A 1 102 ? 1.304 4.489 -14.926 1.00 92.81 102 ALA A CA 1
ATOM 816 C C . ALA A 1 102 ? 0.396 5.570 -15.531 1.00 92.81 102 ALA A C 1
ATOM 818 O O . ALA A 1 102 ? 0.502 5.907 -16.713 1.00 92.81 102 ALA A O 1
ATOM 819 N N . LEU A 1 103 ? -0.447 6.186 -14.698 1.00 90.44 103 LEU A N 1
ATOM 820 C CA . LEU A 1 103 ? -1.199 7.372 -15.101 1.00 90.44 103 LEU A CA 1
ATOM 821 C C . LEU A 1 103 ? -0.346 8.633 -14.955 1.00 90.44 103 LEU A C 1
ATOM 823 O O . LEU A 1 103 ? 0.594 8.717 -14.162 1.00 90.44 103 LEU A O 1
ATOM 827 N N . SER A 1 104 ? -0.708 9.661 -15.723 1.00 86.88 104 SER A N 1
ATOM 828 C CA . SER A 1 104 ? -0.119 10.988 -15.549 1.00 86.88 104 SER A CA 1
ATOM 829 C C . SER A 1 104 ? -0.371 11.485 -14.125 1.00 86.88 104 SER A C 1
ATOM 831 O O . SER A 1 104 ? -1.513 11.546 -13.680 1.00 86.88 104 SER A O 1
ATOM 833 N N . GLY A 1 105 ? 0.704 11.837 -13.419 1.00 90.25 105 GLY A N 1
ATOM 834 C CA . GLY A 1 105 ? 0.643 12.298 -12.031 1.00 90.25 105 GLY A CA 1
ATOM 835 C C . GLY A 1 105 ? 0.848 11.210 -10.975 1.00 90.25 105 GLY A C 1
ATOM 836 O O . GLY A 1 105 ? 0.907 11.560 -9.799 1.00 90.25 105 GLY A O 1
ATOM 837 N N . SER A 1 106 ? 1.013 9.935 -11.360 1.00 95.19 106 SER A N 1
ATOM 838 C CA . SER A 1 106 ? 1.449 8.900 -10.417 1.00 95.19 106 SER A CA 1
ATOM 839 C C . SER A 1 106 ? 2.756 9.314 -9.746 1.00 95.19 106 SER A C 1
ATOM 841 O O . SER A 1 106 ? 3.703 9.766 -10.399 1.00 95.19 106 SER A O 1
ATOM 843 N N . ASN A 1 107 ? 2.797 9.169 -8.429 1.00 96.69 107 ASN A N 1
ATOM 844 C CA . ASN A 1 107 ? 3.927 9.600 -7.614 1.00 96.69 107 ASN A CA 1
ATOM 845 C C . ASN A 1 107 ? 4.246 8.649 -6.464 1.00 96.69 107 ASN A C 1
ATOM 847 O O . ASN A 1 107 ? 5.151 8.936 -5.694 1.00 96.69 107 ASN A O 1
ATOM 851 N N . THR A 1 108 ? 3.522 7.53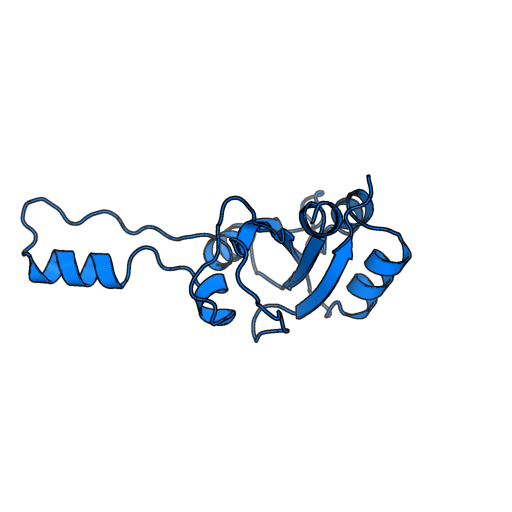9 -6.342 1.00 97.50 108 THR A N 1
ATOM 852 C CA . THR A 1 108 ? 3.689 6.599 -5.236 1.00 97.50 108 THR A CA 1
ATOM 853 C C . THR A 1 108 ? 3.757 5.176 -5.759 1.00 97.50 108 THR A C 1
ATOM 855 O O . THR A 1 108 ? 2.919 4.783 -6.574 1.00 97.50 108 THR A O 1
ATOM 858 N N . LEU A 1 109 ? 4.746 4.418 -5.287 1.00 97.75 109 LEU A N 1
ATOM 859 C CA . LEU A 1 109 ? 4.787 2.961 -5.398 1.00 97.75 109 LEU A CA 1
ATOM 860 C C . LEU A 1 109 ? 4.259 2.355 -4.106 1.00 97.75 109 LEU A C 1
ATOM 862 O O . LEU A 1 109 ? 4.657 2.775 -3.019 1.00 97.75 109 LEU A O 1
ATOM 866 N N . ILE A 1 110 ? 3.420 1.338 -4.242 1.00 98.31 110 ILE A N 1
ATOM 867 C CA . ILE A 1 110 ? 2.997 0.497 -3.127 1.00 98.31 110 ILE A CA 1
ATOM 868 C C . ILE A 1 110 ? 3.402 -0.926 -3.481 1.00 98.31 110 ILE A C 1
ATOM 870 O O . ILE A 1 110 ? 3.002 -1.449 -4.525 1.00 98.31 110 ILE A O 1
ATOM 874 N N . ILE A 1 111 ? 4.234 -1.529 -2.639 1.00 97.75 111 ILE A N 1
ATOM 875 C CA . ILE A 1 111 ? 4.761 -2.875 -2.839 1.00 97.75 111 ILE A CA 1
ATOM 876 C C . ILE A 1 111 ? 4.160 -3.766 -1.765 1.00 97.75 111 ILE A C 1
ATOM 878 O O . ILE A 1 111 ? 4.409 -3.572 -0.582 1.00 97.75 111 ILE A O 1
ATOM 882 N N . VAL A 1 112 ? 3.372 -4.750 -2.177 1.00 97.12 112 VAL A N 1
ATOM 883 C CA . VAL A 1 112 ? 2.799 -5.749 -1.278 1.00 97.12 112 VAL A CA 1
ATOM 884 C C . VAL A 1 112 ? 3.532 -7.056 -1.511 1.00 97.12 112 VAL A C 1
ATOM 886 O O . VAL A 1 112 ? 3.422 -7.672 -2.571 1.00 97.12 112 VAL A O 1
ATOM 889 N N . HIS A 1 113 ? 4.313 -7.492 -0.533 1.00 95.44 113 HIS A N 1
ATOM 890 C CA . HIS A 1 113 ? 4.965 -8.788 -0.614 1.00 95.44 113 HIS A CA 1
ATOM 891 C C . HIS A 1 113 ? 3.916 -9.901 -0.458 1.00 95.44 113 HIS A C 1
ATOM 893 O O . HIS A 1 113 ? 3.024 -9.785 0.373 1.00 95.44 113 HIS A O 1
ATOM 899 N N . GLU A 1 114 ? 4.047 -11.022 -1.179 1.00 94.12 114 GLU A N 1
ATOM 900 C CA . GLU A 1 114 ? 3.153 -12.197 -1.052 1.00 94.12 114 GLU A CA 1
ATOM 901 C C . GLU A 1 114 ? 2.895 -12.624 0.407 1.00 94.12 114 GLU A C 1
ATOM 903 O O . GLU A 1 114 ? 1.800 -13.040 0.772 1.00 94.12 114 GLU A O 1
ATOM 908 N N . ARG A 1 115 ? 3.897 -12.472 1.285 1.00 93.75 115 ARG A N 1
ATOM 909 C CA . ARG A 1 115 ? 3.796 -12.798 2.713 1.00 93.75 115 ARG A CA 1
ATOM 910 C C . ARG A 1 115 ? 2.741 -11.968 3.445 1.00 93.75 115 ARG A C 1
ATOM 912 O O . ARG A 1 115 ? 2.199 -12.457 4.430 1.00 93.75 115 ARG A O 1
ATOM 919 N N . ALA A 1 116 ? 2.406 -10.783 2.933 1.00 94.56 116 ALA A N 1
ATOM 920 C CA . ALA A 1 116 ? 1.327 -9.950 3.449 1.00 94.56 116 ALA A CA 1
ATOM 921 C C . ALA A 1 116 ? -0.032 -10.667 3.419 1.00 94.56 116 ALA A C 1
ATOM 923 O O . ALA A 1 116 ? -0.916 -10.334 4.204 1.00 94.56 116 ALA A O 1
ATOM 924 N N . LEU A 1 117 ? -0.194 -11.659 2.535 1.00 94.38 117 LEU A N 1
ATOM 925 C CA . LEU A 1 117 ? -1.418 -12.443 2.398 1.00 94.38 117 LEU A CA 1
ATOM 926 C C . LEU A 1 117 ? -1.532 -13.578 3.420 1.00 94.38 117 LEU A C 1
ATOM 928 O O . LEU A 1 117 ? -2.560 -14.239 3.450 1.00 94.38 117 LEU A O 1
ATOM 932 N N . GLY A 1 118 ? -0.500 -13.875 4.220 1.00 91.31 118 GLY A N 1
ATOM 933 C CA . GLY A 1 118 ? -0.563 -14.931 5.245 1.00 91.31 118 GLY A CA 1
ATOM 934 C C . GLY A 1 118 ? -0.860 -16.342 4.721 1.00 91.31 118 GLY A C 1
ATOM 935 O O . GLY A 1 118 ? -1.278 -17.200 5.494 1.00 91.31 118 GLY A O 1
ATOM 936 N N . GLY A 1 119 ? -0.665 -16.588 3.421 1.00 90.12 119 GLY A N 1
ATOM 937 C CA . GLY A 1 119 ? -0.986 -17.859 2.760 1.00 90.12 119 GLY A CA 1
ATOM 938 C C . GLY A 1 119 ? -2.435 -17.994 2.278 1.00 90.12 119 GLY A C 1
ATOM 939 O O . GLY A 1 119 ? -2.824 -19.083 1.860 1.00 90.12 119 GLY A O 1
ATOM 940 N N . PHE A 1 120 ? -3.236 -16.928 2.334 1.00 91.50 120 PHE A N 1
ATOM 941 C CA . PHE A 1 120 ? -4.568 -16.898 1.733 1.00 91.50 120 PHE A CA 1
ATOM 942 C C . PHE A 1 120 ? -4.492 -16.608 0.229 1.00 91.50 120 PHE A C 1
ATOM 944 O O . PHE A 1 120 ? -3.762 -15.717 -0.204 1.00 91.50 120 PHE A O 1
ATOM 951 N N . ASP A 1 121 ? -5.319 -17.302 -0.556 1.00 89.69 121 ASP A N 1
ATOM 952 C CA . ASP A 1 121 ? -5.478 -17.007 -1.979 1.00 89.69 121 ASP A CA 1
ATOM 953 C C . ASP A 1 121 ? -6.197 -15.666 -2.161 1.00 89.69 121 ASP A C 1
ATOM 955 O O . ASP A 1 121 ? -7.373 -15.512 -1.816 1.00 89.69 121 ASP A O 1
ATOM 959 N N . PHE A 1 122 ? -5.501 -14.695 -2.747 1.00 93.38 122 PHE A N 1
ATOM 960 C CA . PHE A 1 122 ? -6.064 -13.390 -3.064 1.00 93.38 122 PHE A CA 1
ATOM 961 C C . PHE A 1 122 ? -5.623 -12.926 -4.451 1.00 93.38 122 PHE A C 1
ATOM 963 O O . PHE A 1 122 ? -4.473 -13.082 -4.850 1.00 93.38 122 PHE A O 1
ATOM 970 N N . THR A 1 123 ? -6.551 -12.353 -5.219 1.00 93.69 123 THR A N 1
ATOM 971 C CA . THR A 1 123 ? -6.255 -11.801 -6.547 1.00 93.69 123 THR A CA 1
ATOM 972 C C . THR A 1 123 ? -6.401 -10.293 -6.516 1.00 93.69 123 THR A C 1
ATOM 974 O O . THR A 1 123 ? -7.514 -9.765 -6.500 1.00 93.69 123 THR A O 1
ATOM 977 N N . PHE A 1 124 ? -5.265 -9.609 -6.571 1.00 96.19 124 PHE A N 1
ATOM 978 C CA . PHE A 1 124 ? -5.216 -8.161 -6.662 1.00 96.19 124 PHE A CA 1
ATOM 979 C C . PHE A 1 124 ? -5.769 -7.635 -7.989 1.00 96.19 124 PHE A C 1
ATOM 981 O O . PHE A 1 124 ? -5.689 -8.282 -9.037 1.00 96.19 124 PHE A O 1
ATOM 988 N N . ARG A 1 125 ? -6.344 -6.435 -7.924 1.00 96.31 125 ARG A N 1
ATOM 989 C CA . ARG A 1 125 ? -6.875 -5.671 -9.056 1.00 96.31 125 ARG A CA 1
ATOM 990 C C . ARG A 1 125 ? -6.660 -4.190 -8.788 1.00 96.31 125 ARG A C 1
ATOM 992 O O . ARG A 1 125 ? -6.483 -3.797 -7.638 1.00 96.31 125 ARG A O 1
ATOM 999 N N . SER A 1 126 ? -6.719 -3.378 -9.839 1.00 97.25 126 SER A N 1
ATOM 1000 C CA . SER A 1 126 ? -6.797 -1.930 -9.668 1.00 97.25 126 SER A CA 1
ATOM 1001 C C . SER A 1 126 ? -8.054 -1.558 -8.888 1.00 97.25 126 SER A C 1
ATOM 1003 O O . SER A 1 126 ? -9.116 -2.164 -9.057 1.00 97.25 126 SER A O 1
ATOM 1005 N N . THR A 1 127 ? -7.917 -0.534 -8.068 1.00 96.38 127 THR A N 1
ATOM 1006 C CA . THR A 1 127 ? -8.955 0.063 -7.242 1.00 96.38 127 THR A CA 1
ATOM 1007 C C . THR A 1 127 ? -9.111 1.545 -7.628 1.00 96.38 127 THR A C 1
ATOM 1009 O O . THR A 1 127 ? -8.365 2.035 -8.481 1.00 96.38 127 THR A O 1
ATOM 1012 N N . PRO A 1 128 ? -10.087 2.289 -7.076 1.00 95.81 128 PRO A N 1
ATOM 1013 C CA . PRO A 1 128 ? -10.219 3.721 -7.357 1.00 95.81 128 PRO A CA 1
ATOM 1014 C C . PRO A 1 128 ? -8.961 4.558 -7.063 1.00 95.81 128 PRO A C 1
ATOM 1016 O O . PRO A 1 128 ? -8.696 5.519 -7.785 1.00 95.81 128 PRO A O 1
ATOM 1019 N N . THR A 1 129 ? -8.191 4.192 -6.037 1.00 97.19 129 THR A N 1
ATOM 1020 C CA . THR A 1 129 ? -7.002 4.925 -5.569 1.00 97.19 129 THR A CA 1
ATOM 1021 C C . THR A 1 129 ? -5.693 4.352 -6.121 1.00 97.19 129 THR A C 1
ATOM 1023 O O . THR A 1 129 ? -4.717 5.088 -6.279 1.00 97.19 129 THR A O 1
ATOM 1026 N N . MET A 1 130 ? -5.652 3.052 -6.433 1.00 97.12 130 MET A N 1
ATOM 1027 C CA . MET A 1 130 ? -4.428 2.345 -6.817 1.00 97.12 130 MET A CA 1
ATOM 1028 C C . MET A 1 130 ? -4.575 1.602 -8.142 1.00 97.12 130 MET A C 1
ATOM 1030 O O . MET A 1 130 ? -5.531 0.867 -8.376 1.00 97.12 130 MET A O 1
ATOM 1034 N N . ILE A 1 131 ? -3.562 1.692 -8.989 1.00 97.88 131 ILE A N 1
ATOM 1035 C CA . ILE A 1 131 ? -3.469 0.932 -10.234 1.00 97.88 131 ILE A CA 1
ATOM 1036 C C . ILE A 1 131 ? -2.607 -0.284 -9.972 1.00 97.88 131 ILE A C 1
ATOM 1038 O O . ILE A 1 131 ? -1.440 -0.140 -9.621 1.00 97.88 131 ILE A O 1
ATOM 1042 N N . TYR A 1 132 ? -3.161 -1.472 -10.173 1.00 97.81 132 TYR A N 1
ATOM 1043 C CA . TYR A 1 132 ? -2.397 -2.701 -10.069 1.00 97.81 132 TYR A CA 1
ATOM 1044 C C . TYR A 1 132 ? -1.571 -2.916 -11.337 1.00 97.81 132 TYR A C 1
ATOM 1046 O O . TYR A 1 132 ? -2.129 -3.003 -12.431 1.00 97.81 132 TYR A O 1
ATOM 1054 N N . CYS A 1 133 ? -0.251 -2.997 -11.186 1.00 97.00 133 CYS A N 1
ATOM 1055 C CA . CYS A 1 133 ? 0.659 -3.256 -12.299 1.00 97.00 133 CYS A CA 1
ATOM 1056 C C . CYS A 1 133 ? 0.831 -4.749 -12.560 1.00 97.00 133 CYS A C 1
ATOM 1058 O O . CYS A 1 133 ? 0.921 -5.151 -13.710 1.00 97.00 133 CYS A O 1
ATOM 1060 N N . GLY A 1 134 ? 0.883 -5.564 -11.506 1.00 96.31 134 GLY A N 1
ATOM 1061 C CA . GLY A 1 134 ? 1.130 -6.993 -11.649 1.00 96.31 134 GLY A CA 1
ATOM 1062 C C . GLY A 1 134 ? 1.790 -7.621 -10.429 1.00 96.31 134 GLY A C 1
ATOM 1063 O O . GLY A 1 134 ? 2.074 -6.964 -9.424 1.00 96.31 134 GLY A O 1
ATOM 1064 N N . GLY A 1 135 ? 1.943 -8.942 -10.498 1.00 96.06 135 GLY A N 1
ATOM 1065 C CA . GLY A 1 135 ? 2.636 -9.759 -9.509 1.00 96.06 135 GLY A CA 1
ATOM 1066 C C . GLY A 1 135 ? 3.925 -10.279 -10.124 1.00 96.06 135 GLY A C 1
ATOM 1067 O O . GLY A 1 135 ? 3.881 -11.104 -11.035 1.00 96.06 135 GLY A O 1
ATOM 1068 N N . PHE A 1 136 ? 5.057 -9.814 -9.616 1.00 95.88 136 PHE A N 1
ATOM 1069 C CA . PHE A 1 136 ? 6.373 -10.024 -10.210 1.00 95.88 136 PHE A CA 1
ATOM 1070 C C . PHE A 1 136 ? 7.273 -10.806 -9.264 1.00 95.88 136 PHE A C 1
ATOM 1072 O O . PHE A 1 136 ? 7.079 -10.802 -8.046 1.00 95.88 136 PHE A O 1
ATOM 1079 N N . ARG A 1 137 ? 8.273 -11.493 -9.813 1.00 94.00 137 ARG A N 1
ATOM 1080 C CA . ARG A 1 137 ? 9.307 -12.120 -8.989 1.00 94.00 137 ARG A CA 1
ATOM 1081 C C . ARG A 1 137 ? 10.366 -11.071 -8.664 1.00 94.00 137 ARG A C 1
ATOM 1083 O O . ARG A 1 137 ? 10.870 -10.408 -9.560 1.00 94.00 137 ARG A O 1
ATOM 1090 N N . ARG A 1 138 ? 10.726 -10.952 -7.390 1.00 88.94 138 ARG A N 1
ATOM 1091 C CA . ARG A 1 138 ? 11.845 -10.119 -6.955 1.00 88.94 138 ARG A CA 1
ATOM 1092 C C . ARG A 1 138 ? 13.148 -10.650 -7.557 1.00 88.94 138 ARG A C 1
ATOM 1094 O O . ARG A 1 138 ? 13.431 -11.846 -7.458 1.00 88.94 138 ARG A O 1
ATOM 1101 N N . HIS A 1 139 ? 13.927 -9.754 -8.148 1.00 81.62 139 HIS A N 1
ATOM 1102 C CA . HIS A 1 139 ? 15.287 -10.016 -8.591 1.00 81.62 139 HIS A CA 1
ATOM 11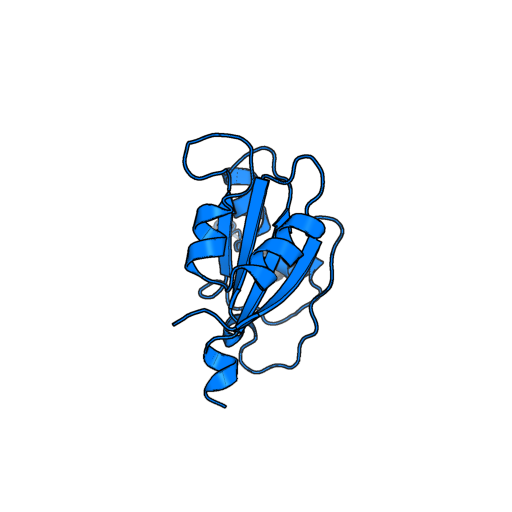03 C C . HIS A 1 139 ? 16.188 -10.293 -7.373 1.00 81.62 139 HIS A C 1
ATOM 1105 O O . HIS A 1 139 ? 16.047 -9.653 -6.326 1.00 81.62 139 HIS A O 1
ATOM 1111 N N . GLY A 1 140 ? 17.060 -11.297 -7.502 1.00 63.06 140 GLY A N 1
ATOM 1112 C CA . GLY A 1 140 ? 17.954 -11.781 -6.441 1.00 63.06 140 GLY A CA 1
ATOM 1113 C C . GLY A 1 140 ? 19.218 -10.951 -6.281 1.00 63.06 140 GLY A C 1
ATOM 1114 O O . GLY A 1 140 ? 19.767 -10.508 -7.313 1.00 63.06 140 GLY A O 1
#

Sequence (140 aa):
MEAELHRLHVFLASFASEADAVAFTEKQWEPEPGEEASDEEYATWEDRNPSWLMRTELGFTYLDSDFVETIWGDGEGRSGVNWRYLASLLDPDDVAECRGAALSGSNTLIIVHERALGGFDFTFRSTPTMIYCGGFRRHG

Foldseek 3Di:
DVQQQQKKWKKWFADPDPVRQCQALDWAADDQDDPPDDPVRNVVNVVPHRPHNNCVQQVHDAFDSVQKDKDFACVPPDQADVLVVVVQWADPVLSVLNVVQDDPRTGMMIMGRSVRNVPDDGDGAAGPGIHTSDMGGTDD